Protein AF-A0A955Y4S4-F1 (afdb_monomer_lite)

Sequence (153 aa):
VAEASTMVPDRPVADQGFRAARWCWVRGLVRHAAGEPGSVALLQRAVALSEVLGNADPGILAVLARLHLDQGDPEAAEAAIARAVDVQDRVGNGFALVELHALAARAAHASGQAAQPHLARARHAAARAALPERSRAMLALDTALTACRAVGV

pLDDT: mean 82.39, std 14.25, range [35.38, 95.19]

Secondary structure (DSSP, 8-state):
------------HHHHHHHHHHHHHHHHHHHHHTT-TTHHHHHHHHHHHHHHTT---HHHHHHHHHHHHHTT-HHHHHHHHHHHHHHHHHHT-HHHHHHHHHHHHHHHHHTTS--HHHHHHHHHHHHHS-TTTHHHHHHHHHHHHHHHHTT--

Structure (mmCIF, N/CA/C/O backbone):
data_AF-A0A955Y4S4-F1
#
_entry.id   AF-A0A955Y4S4-F1
#
loop_
_atom_site.group_PDB
_atom_site.id
_atom_site.type_symbol
_atom_site.label_atom_id
_atom_site.label_alt_id
_atom_site.label_comp_id
_atom_site.label_asym_id
_atom_site.label_entity_id
_atom_site.label_seq_id
_atom_site.pdbx_PDB_ins_code
_atom_site.Cartn_x
_atom_site.Cartn_y
_atom_site.Cartn_z
_atom_site.occupancy
_atom_site.B_iso_or_equiv
_atom_site.auth_seq_id
_atom_site.auth_comp_id
_atom_site.auth_asym_id
_atom_site.auth_atom_id
_atom_site.pdbx_PDB_model_num
ATOM 1 N N . VAL A 1 1 ? 31.957 23.088 -42.989 1.00 38.78 1 VAL A N 1
ATOM 2 C CA . VAL A 1 1 ? 32.258 22.257 -41.802 1.00 38.78 1 VAL A CA 1
ATOM 3 C C . VAL A 1 1 ? 30.926 21.746 -41.298 1.00 38.78 1 VAL A C 1
ATOM 5 O O . VAL A 1 1 ? 30.136 22.537 -40.807 1.00 38.78 1 VAL A O 1
ATOM 8 N N . ALA A 1 2 ? 30.606 20.494 -41.620 1.00 35.56 2 ALA A N 1
ATOM 9 C CA . ALA A 1 2 ? 29.329 19.876 -41.291 1.00 35.56 2 ALA A CA 1
ATOM 10 C C . ALA A 1 2 ? 29.395 19.361 -39.850 1.00 35.56 2 ALA A C 1
ATOM 12 O O . ALA A 1 2 ? 30.174 18.455 -39.557 1.00 35.56 2 ALA A O 1
ATOM 13 N N . GLU A 1 3 ? 28.608 19.956 -38.958 1.00 35.38 3 GLU A N 1
ATOM 14 C CA . GLU A 1 3 ? 28.366 19.418 -37.623 1.00 35.38 3 GLU A CA 1
ATOM 15 C C . GLU A 1 3 ? 27.472 18.189 -37.770 1.00 35.38 3 GLU A C 1
ATOM 17 O O . GLU A 1 3 ? 26.246 18.266 -37.865 1.00 35.38 3 GLU A O 1
ATOM 22 N N . ALA A 1 4 ? 28.122 17.030 -37.862 1.00 39.34 4 ALA A N 1
ATOM 23 C CA . ALA A 1 4 ? 27.468 15.751 -37.704 1.00 39.34 4 ALA A CA 1
ATOM 24 C C . ALA A 1 4 ? 26.853 15.715 -36.300 1.00 39.34 4 ALA A C 1
ATOM 26 O O . ALA A 1 4 ? 27.551 15.530 -35.303 1.00 39.34 4 ALA A O 1
ATOM 27 N N . SER A 1 5 ? 25.534 15.917 -36.255 1.00 45.47 5 SER A N 1
ATOM 28 C CA . SER A 1 5 ? 24.676 15.517 -35.148 1.00 45.47 5 SER A CA 1
ATOM 29 C C . SER A 1 5 ? 25.096 14.124 -34.700 1.00 45.47 5 SER A C 1
ATOM 31 O O . SER A 1 5 ? 24.903 13.142 -35.420 1.00 45.47 5 SER A O 1
ATOM 33 N N . THR A 1 6 ? 25.684 14.036 -33.513 1.00 41.03 6 THR A N 1
ATOM 34 C CA . THR A 1 6 ? 25.900 12.776 -32.813 1.00 41.03 6 THR A CA 1
ATOM 35 C C . THR A 1 6 ? 24.540 12.277 -32.346 1.00 41.03 6 THR A C 1
ATOM 37 O O . THR A 1 6 ? 24.119 12.452 -31.205 1.00 41.03 6 THR A O 1
ATOM 40 N N . MET A 1 7 ? 23.822 11.675 -33.293 1.00 37.06 7 MET A N 1
ATOM 41 C CA . MET A 1 7 ? 22.681 10.811 -33.057 1.00 37.06 7 MET A CA 1
ATOM 42 C C . MET A 1 7 ? 23.147 9.736 -32.076 1.00 37.06 7 MET A C 1
ATOM 44 O O . MET A 1 7 ? 23.918 8.845 -32.433 1.00 37.06 7 MET A O 1
ATOM 48 N N . VAL A 1 8 ? 22.764 9.884 -30.806 1.00 48.78 8 VAL A N 1
ATOM 49 C CA . VAL A 1 8 ? 23.032 8.876 -29.780 1.00 48.78 8 VAL A CA 1
ATOM 50 C C . VAL A 1 8 ? 22.355 7.595 -30.267 1.00 48.78 8 VAL A C 1
ATOM 52 O O . VAL A 1 8 ? 21.140 7.616 -30.472 1.00 48.78 8 VAL A O 1
ATOM 55 N N . PRO A 1 9 ? 23.114 6.517 -30.523 1.00 47.28 9 PRO A N 1
ATOM 56 C CA . PRO A 1 9 ? 22.576 5.337 -31.169 1.00 47.28 9 PRO A CA 1
ATOM 57 C C . PRO A 1 9 ? 21.527 4.689 -30.271 1.00 47.28 9 PRO A C 1
ATOM 59 O O . PRO A 1 9 ? 21.610 4.744 -29.041 1.00 47.28 9 PRO A O 1
ATOM 62 N N . ASP A 1 10 ? 20.546 4.106 -30.947 1.00 51.12 10 ASP A N 1
ATOM 63 C CA . ASP A 1 10 ? 19.403 3.346 -30.461 1.00 51.12 10 ASP A CA 1
ATOM 64 C C . ASP A 1 10 ? 19.706 2.599 -29.146 1.00 51.12 10 ASP A C 1
ATOM 66 O O . ASP A 1 10 ? 20.289 1.513 -29.124 1.00 51.12 10 ASP A O 1
ATOM 70 N N . ARG A 1 11 ? 19.360 3.212 -28.004 1.00 54.59 11 ARG A N 1
ATOM 71 C CA . ARG A 1 11 ? 19.384 2.497 -26.722 1.00 54.59 11 ARG A CA 1
ATOM 72 C C . ARG A 1 11 ? 18.248 1.486 -26.756 1.00 54.59 11 ARG A C 1
ATOM 74 O O . ARG A 1 11 ? 17.145 1.891 -27.133 1.00 54.59 11 ARG A O 1
ATOM 81 N N . PRO A 1 12 ? 18.462 0.229 -26.322 1.00 60.78 12 PRO A N 1
ATOM 82 C CA . PRO A 1 12 ? 17.423 -0.790 -26.381 1.00 60.78 12 PRO A CA 1
ATOM 83 C C . PRO A 1 12 ? 16.147 -0.246 -25.737 1.00 60.78 12 PRO A C 1
ATOM 85 O O . PRO A 1 12 ? 16.202 0.322 -24.646 1.00 60.78 12 PRO A O 1
ATOM 88 N N . VAL A 1 13 ? 15.009 -0.392 -26.422 1.00 63.00 13 VAL A N 1
ATOM 89 C CA . VAL A 1 13 ? 13.694 0.154 -26.026 1.00 63.00 13 VAL A CA 1
ATOM 90 C C . VAL A 1 13 ? 13.368 -0.131 -24.550 1.00 63.00 13 VAL A C 1
ATOM 92 O O . VAL A 1 13 ? 12.785 0.708 -23.866 1.00 63.00 13 VAL A O 1
ATOM 95 N N . ALA A 1 14 ? 13.836 -1.267 -24.025 1.00 65.44 14 ALA A N 1
ATOM 96 C CA . ALA A 1 14 ? 13.743 -1.619 -22.612 1.00 65.44 14 ALA A CA 1
ATOM 97 C C . ALA A 1 14 ? 14.469 -0.631 -21.669 1.00 65.44 14 ALA A C 1
ATOM 99 O O . ALA A 1 14 ? 13.873 -0.207 -20.683 1.00 65.44 14 ALA A O 1
ATOM 100 N N . ASP A 1 15 ? 15.703 -0.193 -21.966 1.00 77.06 1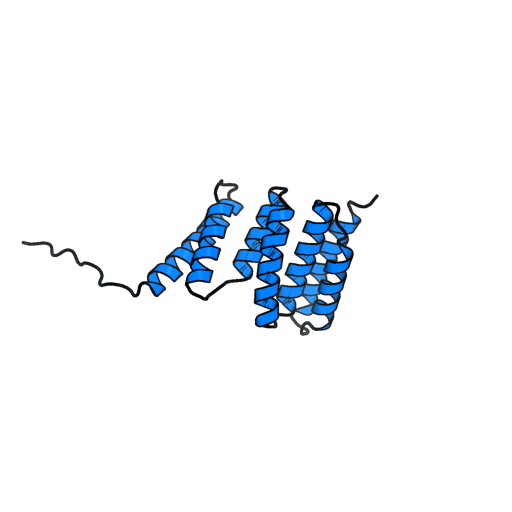5 ASP A N 1
ATOM 101 C CA . ASP A 1 15 ? 16.442 0.790 -21.140 1.00 77.06 15 ASP A CA 1
ATOM 102 C C . ASP A 1 15 ? 15.722 2.147 -21.108 1.00 77.06 15 ASP A C 1
ATOM 104 O O . ASP A 1 15 ? 15.640 2.804 -20.068 1.00 77.06 15 ASP A O 1
ATOM 108 N N . GLN A 1 16 ? 15.131 2.554 -22.235 1.00 78.38 16 GLN A N 1
ATOM 109 C CA . GLN A 1 16 ? 14.321 3.772 -22.307 1.00 78.38 16 GLN A CA 1
ATOM 110 C C . GLN A 1 16 ? 13.032 3.632 -21.483 1.00 78.38 16 GLN A C 1
ATOM 112 O O . GLN A 1 16 ? 12.681 4.543 -20.729 1.00 78.38 16 GLN A O 1
ATOM 117 N N . GLY A 1 17 ? 12.375 2.471 -21.562 1.00 84.38 17 GLY A N 1
ATOM 118 C CA . GLY A 1 17 ? 11.197 2.137 -20.764 1.00 84.38 17 GLY A CA 1
ATOM 119 C C . GLY A 1 17 ? 11.473 2.182 -19.260 1.00 84.38 17 GLY A C 1
ATOM 120 O O . GLY A 1 17 ? 10.745 2.853 -18.526 1.00 84.38 17 GLY A O 1
ATOM 121 N N . PHE A 1 18 ? 12.554 1.547 -18.793 1.00 85.69 18 PHE A N 1
ATOM 122 C CA . PHE A 1 18 ? 12.928 1.553 -17.374 1.00 85.69 18 PHE A CA 1
ATOM 123 C C . PHE A 1 18 ? 13.232 2.964 -16.864 1.00 85.69 18 PHE A C 1
ATOM 125 O O . PHE A 1 18 ? 12.799 3.345 -15.772 1.00 85.69 18 PHE A O 1
ATOM 132 N N . ARG A 1 19 ? 13.928 3.783 -17.663 1.00 87.75 19 ARG A N 1
ATOM 133 C CA . ARG A 1 19 ? 14.177 5.194 -17.326 1.00 87.75 19 ARG A CA 1
ATOM 134 C C . ARG A 1 19 ? 12.883 5.996 -17.250 1.00 87.75 19 ARG A C 1
ATOM 136 O O . ARG A 1 19 ? 12.727 6.780 -16.316 1.00 87.75 19 ARG A O 1
ATOM 143 N N . ALA A 1 20 ? 11.962 5.792 -18.189 1.00 89.81 20 ALA A N 1
ATOM 144 C CA . ALA A 1 20 ? 10.669 6.467 -18.191 1.00 89.81 20 ALA A CA 1
ATOM 145 C C . ALA A 1 20 ? 9.820 6.073 -16.971 1.00 89.81 20 ALA A C 1
ATOM 147 O O . ALA A 1 20 ? 9.271 6.956 -16.308 1.00 89.81 20 ALA A O 1
ATOM 148 N N . ALA A 1 21 ? 9.766 4.781 -16.630 1.00 90.44 21 ALA A N 1
ATOM 149 C CA . ALA A 1 21 ? 9.063 4.282 -15.448 1.00 90.44 21 ALA A CA 1
ATOM 150 C C . ALA A 1 21 ? 9.630 4.907 -14.166 1.00 90.44 21 ALA A C 1
ATOM 152 O O . ALA A 1 21 ? 8.894 5.492 -13.369 1.00 90.44 21 ALA A O 1
ATOM 153 N N . ARG A 1 22 ? 10.960 4.879 -14.018 1.00 90.94 22 ARG A N 1
ATOM 154 C CA . ARG A 1 22 ? 11.656 5.468 -12.869 1.00 90.94 22 ARG A CA 1
ATOM 155 C C . ARG A 1 22 ? 11.461 6.979 -12.780 1.00 90.94 22 ARG A C 1
ATOM 157 O O . ARG A 1 22 ? 11.254 7.500 -11.687 1.00 90.94 22 ARG A O 1
ATOM 164 N N . TRP A 1 23 ? 11.514 7.688 -13.907 1.00 93.62 23 TRP A N 1
ATOM 165 C CA . TRP A 1 23 ? 11.261 9.127 -13.940 1.00 93.62 23 TRP A CA 1
ATOM 166 C C . TRP A 1 23 ? 9.836 9.446 -13.482 1.00 93.62 23 TRP A C 1
ATOM 168 O O . TRP A 1 23 ? 9.658 10.313 -12.627 1.00 93.62 23 TRP A O 1
ATOM 178 N N . CYS A 1 24 ? 8.839 8.713 -13.990 1.00 93.81 24 CYS A N 1
ATOM 179 C CA . CYS A 1 24 ? 7.442 8.885 -13.593 1.00 93.81 24 CYS A CA 1
ATOM 180 C C . CYS A 1 24 ? 7.266 8.641 -12.088 1.00 93.81 24 CYS A C 1
ATOM 182 O O . CYS A 1 24 ? 6.624 9.442 -11.411 1.00 93.81 24 CYS A O 1
ATOM 184 N N . TRP A 1 25 ? 7.899 7.596 -11.550 1.00 92.88 25 TRP A N 1
ATOM 185 C CA . TRP A 1 25 ? 7.847 7.283 -10.123 1.00 92.88 25 TRP A CA 1
ATOM 186 C C . TRP A 1 25 ? 8.433 8.405 -9.261 1.00 92.88 25 TRP A C 1
ATOM 188 O O . TRP A 1 25 ? 7.737 8.965 -8.413 1.00 92.88 25 TRP A O 1
ATOM 198 N N . VAL A 1 26 ? 9.689 8.787 -9.515 1.00 93.00 26 VAL A N 1
ATOM 199 C CA . VAL A 1 26 ? 10.383 9.820 -8.730 1.00 93.00 26 VAL A CA 1
ATOM 200 C C . VAL A 1 26 ? 9.668 11.162 -8.846 1.00 93.00 26 VAL A C 1
ATOM 202 O O . VAL A 1 26 ? 9.458 11.839 -7.840 1.00 93.00 26 VAL A O 1
ATOM 205 N N . ARG A 1 27 ? 9.246 11.553 -10.054 1.00 95.19 27 ARG A N 1
ATOM 206 C CA . ARG A 1 27 ? 8.532 12.819 -10.244 1.00 95.19 27 ARG A CA 1
ATOM 207 C C . ARG A 1 27 ? 7.171 12.801 -9.550 1.00 95.19 27 ARG A C 1
ATOM 209 O O . ARG A 1 27 ? 6.799 13.815 -8.968 1.00 95.19 27 ARG A O 1
ATOM 216 N N . GLY A 1 28 ? 6.466 11.671 -9.569 1.00 92.81 28 GLY A N 1
ATOM 217 C CA . GLY A 1 28 ? 5.212 11.485 -8.839 1.00 92.81 28 GLY A CA 1
ATOM 218 C C . GLY A 1 28 ? 5.378 11.679 -7.330 1.00 92.81 28 GLY A C 1
ATOM 219 O O . GLY A 1 28 ? 4.606 12.428 -6.733 1.00 92.81 28 GLY A O 1
ATOM 220 N N . LEU A 1 29 ? 6.428 11.094 -6.739 1.00 91.06 29 LEU A N 1
ATOM 221 C CA . LEU A 1 29 ? 6.770 11.272 -5.320 1.00 91.06 29 LEU A CA 1
ATOM 222 C C . LEU A 1 29 ? 7.086 12.729 -4.971 1.00 91.06 29 LEU A C 1
ATOM 224 O O . LEU A 1 29 ? 6.540 13.262 -4.008 1.00 91.06 29 LEU A O 1
ATOM 228 N N . VAL A 1 30 ? 7.942 13.381 -5.765 1.00 93.06 30 VAL A N 1
ATOM 229 C CA . VAL A 1 30 ? 8.323 14.786 -5.546 1.00 93.06 30 VAL A CA 1
ATOM 230 C C . VAL A 1 30 ? 7.099 15.693 -5.614 1.00 93.06 30 VAL A C 1
ATOM 232 O O . VAL A 1 30 ? 6.923 16.547 -4.751 1.00 93.06 30 VAL A O 1
ATOM 235 N N . ARG A 1 31 ? 6.221 15.479 -6.602 1.00 91.44 31 ARG A N 1
ATOM 236 C CA . ARG A 1 31 ? 4.977 16.243 -6.718 1.00 91.44 31 ARG A CA 1
ATOM 237 C C . ARG A 1 31 ? 4.064 16.044 -5.523 1.00 91.44 31 ARG A C 1
ATOM 239 O O . ARG A 1 31 ? 3.554 17.021 -4.996 1.00 91.44 31 ARG A O 1
ATOM 246 N N . HIS A 1 32 ? 3.892 14.804 -5.077 1.00 86.31 32 HIS A N 1
ATOM 247 C CA . HIS A 1 32 ? 3.078 14.524 -3.901 1.00 86.31 32 HIS A CA 1
ATOM 248 C C . HIS A 1 32 ? 3.621 15.226 -2.650 1.00 86.31 32 HIS A C 1
ATOM 250 O O . HIS A 1 32 ? 2.860 15.908 -1.971 1.00 86.31 32 HIS A O 1
ATOM 256 N N . ALA A 1 33 ? 4.930 15.138 -2.393 1.00 88.12 33 ALA A N 1
ATOM 257 C CA . ALA A 1 33 ? 5.559 15.813 -1.258 1.00 88.12 33 ALA A CA 1
ATOM 258 C C . ALA A 1 33 ? 5.421 17.347 -1.321 1.00 88.12 33 ALA A C 1
ATOM 260 O O . ALA A 1 33 ? 5.325 18.000 -0.287 1.00 88.12 33 ALA A O 1
ATOM 261 N N . ALA A 1 34 ? 5.385 17.915 -2.529 1.00 89.62 34 ALA A N 1
ATOM 262 C CA . ALA A 1 34 ? 5.162 19.340 -2.763 1.00 89.62 34 ALA A CA 1
ATOM 263 C C . ALA A 1 34 ? 3.673 19.748 -2.780 1.00 89.62 34 ALA A C 1
ATOM 265 O O . ALA A 1 34 ? 3.374 20.927 -2.953 1.00 89.62 34 ALA A O 1
ATOM 266 N N . GLY A 1 35 ? 2.734 18.801 -2.650 1.00 86.06 35 GLY A N 1
ATOM 267 C CA . GLY A 1 35 ? 1.300 19.061 -2.814 1.00 86.06 35 GLY A CA 1
ATOM 268 C C . GLY A 1 35 ? 0.896 19.437 -4.248 1.00 86.06 35 GLY A C 1
ATOM 269 O O . GLY A 1 35 ? -0.174 20.001 -4.462 1.00 86.06 35 GLY A O 1
ATOM 270 N N . GLU A 1 36 ? 1.739 19.147 -5.243 1.00 86.25 36 GLU A N 1
ATOM 271 C CA . GLU A 1 36 ? 1.454 19.420 -6.650 1.00 86.25 36 GLU A CA 1
ATOM 272 C C . GLU A 1 36 ? 0.458 18.399 -7.235 1.00 86.25 36 GLU A C 1
ATOM 274 O O . GLU A 1 36 ? 0.566 17.189 -6.988 1.00 86.25 36 GLU A O 1
ATOM 279 N N . PRO A 1 37 ? -0.466 18.845 -8.106 1.00 86.56 37 PRO A N 1
ATOM 280 C CA . PRO A 1 37 ? -1.382 17.950 -8.798 1.00 86.56 37 PRO A CA 1
ATOM 281 C C . PRO A 1 37 ? -0.655 17.018 -9.784 1.00 86.56 37 PRO A C 1
ATOM 283 O O . PRO A 1 37 ? 0.450 17.275 -10.274 1.00 86.56 37 PRO A O 1
ATOM 286 N N . GLY A 1 38 ? -1.311 15.909 -10.125 1.00 88.56 38 GLY A N 1
ATOM 287 C CA . GLY A 1 38 ? -0.809 14.943 -11.109 1.00 88.56 38 GLY A CA 1
ATOM 288 C C . GLY A 1 38 ? 0.227 13.948 -10.576 1.00 88.56 38 GLY A C 1
ATOM 289 O O . GLY A 1 38 ? 0.797 13.199 -11.368 1.00 88.56 38 GLY A O 1
ATOM 290 N N . SER A 1 39 ? 0.464 13.901 -9.261 1.00 91.44 39 SER A N 1
ATOM 291 C CA . SER A 1 39 ? 1.278 12.862 -8.613 1.00 91.44 39 SER A CA 1
ATOM 292 C C . SER A 1 39 ? 0.730 11.453 -8.871 1.00 91.44 39 SER A C 1
ATOM 294 O O . SER A 1 39 ? 1.468 10.583 -9.329 1.00 91.44 39 SER A O 1
ATOM 296 N N . VAL A 1 40 ? -0.579 11.256 -8.680 1.00 91.00 40 VAL A N 1
ATOM 297 C CA . VAL A 1 40 ? -1.290 9.993 -8.948 1.00 91.00 40 VAL A CA 1
ATOM 298 C C . VAL A 1 40 ? -1.140 9.566 -10.407 1.00 91.00 40 VAL A C 1
ATOM 300 O O . VAL A 1 40 ? -0.744 8.437 -10.671 1.00 91.00 40 VAL A O 1
ATOM 303 N N . ALA A 1 41 ? -1.360 10.478 -11.359 1.00 93.19 41 ALA A N 1
ATOM 304 C CA . ALA A 1 41 ? -1.233 10.177 -12.786 1.00 93.19 41 ALA A CA 1
ATOM 305 C C . ALA A 1 41 ? 0.196 9.741 -13.168 1.00 93.19 41 ALA A C 1
ATOM 307 O O . ALA A 1 41 ? 0.384 8.812 -13.955 1.00 93.19 41 ALA A O 1
ATOM 308 N N . LEU A 1 42 ? 1.218 10.379 -12.586 1.00 93.88 42 LEU A N 1
ATOM 309 C CA . LEU A 1 42 ? 2.613 9.980 -12.780 1.00 93.88 42 LEU A CA 1
ATOM 310 C C . LEU A 1 42 ? 2.901 8.600 -12.178 1.00 93.88 42 LEU A C 1
ATOM 312 O O . LEU A 1 42 ? 3.550 7.780 -12.824 1.00 93.88 42 LEU A O 1
ATOM 316 N N . LEU A 1 43 ? 2.391 8.308 -10.982 1.00 93.06 43 LEU A N 1
ATOM 317 C CA . LEU A 1 43 ? 2.568 7.002 -10.344 1.00 93.06 43 LEU A CA 1
ATOM 318 C C . LEU A 1 43 ? 1.833 5.886 -11.097 1.00 93.06 43 LEU A C 1
ATOM 320 O O . LEU A 1 43 ? 2.417 4.833 -11.328 1.00 93.06 43 LEU A O 1
ATOM 324 N N . GLN A 1 44 ? 0.613 6.130 -11.579 1.00 92.31 44 GLN A N 1
ATOM 325 C CA . GLN A 1 44 ? -0.118 5.202 -12.451 1.00 92.31 44 GLN A CA 1
ATOM 326 C C . GLN A 1 44 ? 0.653 4.921 -13.743 1.00 92.31 44 GLN A C 1
ATOM 328 O O . GLN A 1 44 ? 0.765 3.769 -14.163 1.00 92.31 44 GLN A O 1
ATOM 333 N N . ARG A 1 45 ? 1.256 5.954 -14.347 1.00 92.75 45 ARG A N 1
ATOM 334 C CA . ARG A 1 45 ? 2.119 5.786 -15.522 1.00 92.75 45 ARG A CA 1
ATOM 335 C C . ARG A 1 45 ? 3.372 4.974 -15.199 1.00 92.75 45 ARG A C 1
ATOM 337 O O . ARG A 1 45 ? 3.781 4.153 -16.015 1.00 92.75 45 ARG A O 1
ATOM 344 N N . ALA A 1 46 ? 3.964 5.169 -14.021 1.00 92.50 46 ALA A N 1
ATOM 345 C CA . ALA A 1 46 ? 5.099 4.372 -13.567 1.00 92.50 46 ALA A CA 1
ATOM 346 C C . ALA A 1 46 ? 4.727 2.891 -13.400 1.00 92.50 46 ALA A C 1
ATOM 348 O O . ALA A 1 46 ? 5.476 2.032 -13.864 1.00 92.50 46 ALA A O 1
ATOM 349 N N . VAL A 1 47 ? 3.563 2.597 -12.809 1.00 91.00 47 VAL A N 1
ATOM 350 C CA . VAL A 1 47 ? 3.031 1.230 -12.683 1.00 91.00 47 VAL A CA 1
ATOM 351 C C . VAL A 1 47 ? 2.820 0.608 -14.062 1.00 91.00 47 VAL A C 1
ATOM 353 O O . VAL A 1 47 ? 3.398 -0.437 -14.339 1.00 91.00 47 VAL A O 1
ATOM 356 N N . ALA A 1 48 ? 2.079 1.276 -14.950 1.00 90.56 48 ALA A N 1
ATOM 357 C CA . ALA A 1 48 ? 1.771 0.752 -16.281 1.00 90.56 48 ALA A CA 1
ATOM 358 C C . ALA A 1 48 ? 3.038 0.445 -17.098 1.00 90.56 48 ALA A C 1
ATOM 360 O O . ALA A 1 48 ? 3.146 -0.611 -17.718 1.00 90.56 48 ALA A O 1
ATOM 361 N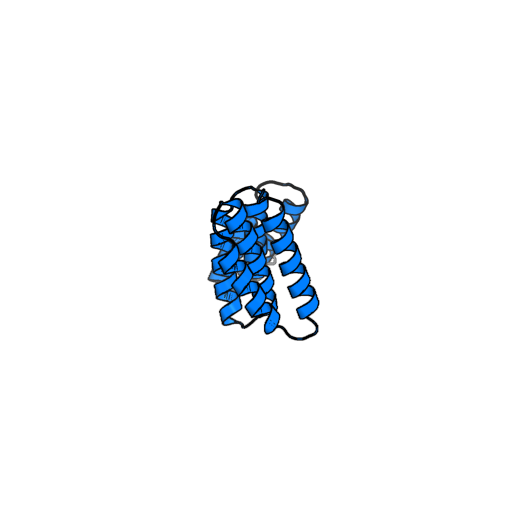 N . LEU A 1 49 ? 4.031 1.342 -17.064 1.00 90.06 49 LEU A N 1
ATOM 362 C CA . LEU A 1 49 ? 5.317 1.109 -17.724 1.00 90.06 49 LEU A CA 1
ATOM 363 C C . LEU A 1 49 ? 6.063 -0.078 -17.107 1.00 90.06 49 LEU A C 1
ATOM 365 O O . LEU A 1 49 ? 6.615 -0.899 -17.832 1.00 90.06 49 LEU A O 1
ATOM 369 N N . SER A 1 50 ? 6.064 -0.184 -15.780 1.00 86.69 50 SER A N 1
ATOM 370 C CA . SER A 1 50 ? 6.743 -1.268 -15.067 1.00 86.69 50 SER A CA 1
ATOM 371 C C . SER A 1 50 ? 6.116 -2.634 -15.362 1.00 86.69 50 SER A C 1
ATOM 373 O O . SER A 1 50 ? 6.840 -3.613 -15.512 1.00 86.69 50 SER A O 1
ATOM 375 N N . GLU A 1 51 ? 4.793 -2.708 -15.518 1.00 85.56 51 GLU A N 1
ATOM 376 C CA . GLU A 1 51 ? 4.087 -3.942 -15.885 1.00 85.56 51 GLU A CA 1
ATOM 377 C C . GLU A 1 51 ? 4.385 -4.396 -17.311 1.00 85.56 51 GLU A C 1
ATOM 379 O O . GLU A 1 51 ? 4.681 -5.570 -17.526 1.00 85.56 51 GLU A O 1
ATOM 384 N N . VAL A 1 52 ? 4.383 -3.469 -18.275 1.00 87.88 52 VAL A N 1
ATOM 385 C CA . VAL A 1 52 ? 4.757 -3.767 -19.670 1.00 87.88 52 VAL A CA 1
ATOM 386 C C . VAL A 1 52 ? 6.197 -4.281 -19.761 1.00 87.88 52 VAL A C 1
ATOM 388 O O . VAL A 1 52 ? 6.507 -5.119 -20.604 1.00 87.88 52 VAL A O 1
ATOM 391 N N . LEU A 1 53 ? 7.075 -3.811 -18.873 1.00 85.88 53 LEU A N 1
ATOM 392 C CA . LEU A 1 53 ? 8.472 -4.241 -18.788 1.00 85.88 53 LEU A CA 1
ATOM 393 C C . LEU A 1 53 ? 8.671 -5.512 -17.943 1.00 85.88 53 LEU A C 1
ATOM 395 O O . LEU A 1 53 ? 9.810 -5.940 -17.763 1.00 85.88 53 LEU A O 1
ATOM 399 N N . GLY A 1 54 ? 7.597 -6.105 -17.406 1.00 82.81 54 GLY A N 1
ATOM 400 C CA . GLY A 1 54 ? 7.664 -7.302 -16.561 1.00 82.81 54 GLY A CA 1
ATOM 401 C C . GLY A 1 54 ? 8.315 -7.074 -15.192 1.00 82.81 54 GLY A C 1
ATOM 402 O O . GLY A 1 54 ? 8.738 -8.030 -14.550 1.00 82.81 54 GLY A O 1
ATOM 403 N N . ASN A 1 55 ? 8.403 -5.823 -14.737 1.00 81.38 55 ASN A N 1
ATOM 404 C CA . ASN A 1 55 ? 9.060 -5.409 -13.497 1.00 81.38 55 ASN A CA 1
ATOM 405 C C . ASN A 1 55 ? 8.079 -4.680 -12.570 1.00 81.38 55 ASN A C 1
ATOM 407 O O . ASN A 1 55 ? 8.353 -3.572 -12.111 1.00 81.38 55 ASN A O 1
ATOM 411 N N . ALA A 1 56 ? 6.901 -5.265 -12.349 1.00 78.75 56 ALA A N 1
ATOM 412 C CA . ALA A 1 56 ? 5.899 -4.695 -11.457 1.00 78.75 56 ALA A CA 1
ATOM 413 C C . ALA A 1 56 ? 6.497 -4.478 -10.055 1.00 78.75 56 ALA A C 1
ATOM 415 O O . ALA A 1 56 ? 6.867 -5.436 -9.378 1.00 78.75 56 ALA A O 1
ATOM 416 N N . ASP A 1 57 ? 6.592 -3.216 -9.632 1.00 80.75 57 ASP A N 1
ATOM 417 C CA . ASP A 1 57 ? 7.159 -2.842 -8.340 1.00 80.75 57 ASP A CA 1
ATOM 418 C C . ASP A 1 57 ? 6.031 -2.640 -7.307 1.00 80.75 57 ASP A C 1
ATOM 420 O O . ASP A 1 57 ? 5.266 -1.667 -7.398 1.00 80.75 57 ASP A O 1
ATOM 424 N N . PRO A 1 58 ? 5.909 -3.530 -6.306 1.00 84.00 58 PRO A N 1
ATOM 425 C CA . PRO A 1 58 ? 4.892 -3.418 -5.264 1.00 84.00 58 PRO A CA 1
ATOM 426 C C . PRO A 1 58 ? 5.062 -2.163 -4.391 1.00 84.00 58 PRO A C 1
ATOM 428 O O . PRO A 1 58 ? 4.087 -1.707 -3.792 1.00 84.00 58 PRO A O 1
ATOM 431 N N . GLY A 1 59 ? 6.256 -1.563 -4.342 1.00 85.94 59 GLY A N 1
ATOM 432 C CA . GLY A 1 59 ? 6.504 -0.303 -3.643 1.00 85.94 59 GLY A CA 1
ATOM 433 C C . GLY A 1 59 ? 5.784 0.881 -4.290 1.00 85.94 59 GLY A C 1
ATOM 434 O O . GLY A 1 59 ? 5.209 1.712 -3.585 1.00 85.94 59 GLY A O 1
ATOM 435 N N . ILE A 1 60 ? 5.729 0.934 -5.627 1.00 88.25 60 ILE A N 1
ATOM 436 C CA . ILE A 1 60 ? 4.992 1.986 -6.349 1.00 88.25 60 ILE A CA 1
ATOM 437 C C . ILE A 1 60 ? 3.485 1.850 -6.087 1.00 88.25 60 ILE A C 1
ATOM 439 O O . ILE A 1 60 ? 2.807 2.852 -5.852 1.00 88.25 60 ILE A O 1
ATOM 443 N N . LEU A 1 61 ? 2.967 0.618 -6.066 1.00 92.06 61 LEU A N 1
ATOM 444 C CA . LEU A 1 61 ? 1.560 0.334 -5.765 1.00 92.06 61 LEU A CA 1
ATOM 445 C C . LEU A 1 61 ? 1.185 0.706 -4.320 1.00 92.06 61 LEU A C 1
ATOM 447 O O . LEU A 1 61 ? 0.134 1.308 -4.099 1.00 92.06 61 LEU A O 1
ATOM 451 N N . ALA A 1 62 ? 2.053 0.422 -3.344 1.00 90.00 62 ALA A N 1
ATOM 452 C CA . ALA A 1 62 ? 1.836 0.805 -1.947 1.00 90.00 62 ALA A CA 1
ATOM 453 C C . ALA A 1 62 ? 1.783 2.333 -1.759 1.00 90.00 62 ALA A C 1
ATOM 455 O O . ALA A 1 62 ? 0.945 2.847 -1.014 1.00 90.00 62 ALA A O 1
ATOM 456 N N . VAL A 1 63 ? 2.650 3.069 -2.464 1.00 90.56 63 VAL A N 1
ATOM 457 C CA . VAL A 1 63 ? 2.616 4.538 -2.485 1.00 90.56 63 VAL A CA 1
ATOM 458 C C . VAL A 1 63 ? 1.323 5.034 -3.124 1.00 90.56 63 VAL A C 1
ATOM 460 O O . VAL A 1 63 ? 0.651 5.882 -2.544 1.00 90.56 63 VAL A O 1
ATOM 463 N N . LEU A 1 64 ? 0.940 4.492 -4.282 1.00 93.44 64 LEU A N 1
ATOM 464 C CA . LEU A 1 64 ? -0.297 4.874 -4.964 1.00 93.44 64 LEU A CA 1
ATOM 465 C C . LEU A 1 64 ? -1.521 4.698 -4.048 1.00 93.44 64 LEU A C 1
ATOM 467 O O . LEU A 1 64 ? -2.352 5.596 -3.952 1.00 93.44 64 LEU A O 1
ATOM 471 N N . ALA A 1 65 ? -1.582 3.590 -3.307 1.00 92.88 65 ALA A N 1
ATOM 472 C CA . ALA A 1 65 ? -2.635 3.344 -2.329 1.00 92.88 65 ALA A CA 1
ATOM 473 C C . ALA A 1 65 ? -2.660 4.364 -1.180 1.00 92.88 65 ALA A C 1
ATOM 475 O O . ALA A 1 65 ? -3.732 4.818 -0.783 1.00 92.88 65 ALA A O 1
ATOM 476 N N . ARG A 1 66 ? -1.491 4.756 -0.651 1.00 90.25 66 ARG A N 1
ATOM 477 C CA . ARG A 1 66 ? -1.398 5.817 0.366 1.00 90.25 66 ARG A CA 1
ATOM 478 C C . ARG A 1 66 ? -1.981 7.126 -0.159 1.00 90.25 66 ARG A C 1
ATOM 480 O O . ARG A 1 66 ? -2.786 7.737 0.530 1.00 90.25 66 ARG A O 1
ATOM 487 N N . LEU A 1 67 ? -1.608 7.507 -1.380 1.00 90.44 67 LEU A N 1
ATOM 488 C CA . LEU A 1 67 ? -2.081 8.741 -2.001 1.00 90.44 67 LEU A CA 1
ATOM 489 C C . LEU A 1 67 ? -3.595 8.741 -2.203 1.00 90.44 67 LEU A C 1
ATOM 491 O O . LEU A 1 67 ? -4.231 9.755 -1.943 1.00 90.44 67 LEU A O 1
ATOM 495 N N . HIS A 1 68 ? -4.167 7.621 -2.646 1.00 91.62 68 HIS A N 1
ATOM 496 C CA . HIS A 1 68 ? -5.615 7.497 -2.782 1.00 91.62 68 HIS A CA 1
ATOM 497 C C . HIS A 1 68 ? -6.325 7.665 -1.431 1.00 91.62 68 HIS A C 1
ATOM 499 O O . HIS A 1 68 ? -7.294 8.413 -1.349 1.00 91.62 68 HIS A O 1
ATOM 505 N N . LEU A 1 69 ? -5.790 7.098 -0.342 1.00 89.25 69 LEU A N 1
ATOM 506 C CA . LEU A 1 69 ? -6.337 7.338 1.000 1.00 89.25 69 LEU A CA 1
ATOM 507 C C . LEU A 1 69 ? -6.220 8.794 1.446 1.00 89.25 69 LEU A C 1
ATOM 509 O O . LEU A 1 69 ? -7.176 9.328 2.002 1.00 89.25 69 LEU A O 1
ATOM 513 N N . ASP A 1 70 ? -5.085 9.441 1.190 1.00 87.12 70 ASP A N 1
ATOM 514 C CA . ASP A 1 70 ? -4.889 10.854 1.529 1.00 87.12 70 ASP A CA 1
ATOM 515 C C . ASP A 1 70 ? -5.836 11.770 0.725 1.00 87.12 70 ASP A C 1
ATOM 517 O O . ASP A 1 70 ? -6.170 12.867 1.167 1.00 87.12 70 ASP A O 1
ATOM 521 N N . GLN A 1 71 ? -6.303 11.307 -0.440 1.00 87.81 71 GLN A N 1
ATOM 522 C CA . GLN A 1 71 ? -7.304 11.973 -1.280 1.00 87.81 71 GLN A CA 1
ATOM 523 C C . GLN A 1 71 ? -8.752 11.594 -0.935 1.00 87.81 71 GLN A C 1
ATOM 525 O O . GLN A 1 71 ? -9.673 12.128 -1.551 1.00 87.81 71 GLN A O 1
ATOM 530 N N . GLY A 1 72 ? -8.971 10.702 0.036 1.00 89.50 72 GLY A N 1
ATOM 531 C CA . GLY A 1 72 ? -10.309 10.240 0.410 1.00 89.50 72 GLY A CA 1
ATOM 532 C C . GLY A 1 72 ? -10.933 9.248 -0.577 1.00 89.50 72 GLY A C 1
ATOM 533 O O . GLY A 1 72 ? -12.154 9.130 -0.614 1.00 89.50 72 GLY A O 1
ATOM 534 N N . ASP A 1 73 ? -10.116 8.535 -1.354 1.00 92.25 73 ASP A N 1
ATOM 535 C CA . ASP A 1 73 ? -10.530 7.497 -2.307 1.00 92.25 73 ASP A CA 1
ATOM 536 C C . ASP A 1 73 ? -10.103 6.097 -1.808 1.00 92.25 73 ASP A C 1
ATOM 538 O O . ASP A 1 73 ? -9.081 5.545 -2.233 1.00 92.25 73 ASP A O 1
ATOM 542 N N . PRO A 1 74 ? -10.830 5.512 -0.838 1.00 90.69 74 PRO A N 1
ATOM 543 C CA . PRO A 1 74 ? -10.480 4.209 -0.284 1.00 90.69 74 PRO A CA 1
ATOM 544 C C . PRO A 1 74 ? -10.643 3.065 -1.295 1.00 90.69 74 PRO A C 1
ATOM 546 O O . PRO A 1 74 ? -9.893 2.096 -1.217 1.00 90.69 74 PRO A O 1
ATOM 549 N N . GLU A 1 75 ? -11.546 3.179 -2.273 1.00 91.19 75 GLU A N 1
ATOM 550 C CA . GLU A 1 75 ? -11.763 2.144 -3.294 1.00 91.19 75 GLU A CA 1
ATOM 551 C C . GLU A 1 75 ? -10.557 2.018 -4.233 1.00 91.19 75 GLU A C 1
ATOM 553 O O . GLU A 1 75 ? -10.039 0.916 -4.456 1.00 91.19 75 GLU A O 1
ATOM 558 N N . ALA A 1 76 ? -10.037 3.143 -4.738 1.00 91.50 76 ALA A N 1
ATOM 559 C CA . ALA A 1 76 ? -8.824 3.120 -5.552 1.00 91.50 76 ALA A CA 1
ATOM 560 C C . ALA A 1 76 ? -7.598 2.672 -4.740 1.00 91.50 76 ALA A C 1
ATOM 562 O O . ALA A 1 76 ? -6.707 1.995 -5.271 1.00 91.50 76 ALA A O 1
ATOM 563 N N . ALA A 1 77 ? -7.562 2.992 -3.441 1.00 93.25 77 ALA A N 1
ATOM 564 C CA . ALA A 1 77 ? -6.531 2.483 -2.548 1.00 93.25 77 ALA A CA 1
ATOM 565 C C . ALA A 1 77 ? -6.594 0.955 -2.417 1.00 93.25 77 ALA A C 1
ATOM 567 O O . ALA A 1 77 ? -5.567 0.294 -2.577 1.00 93.25 77 ALA A O 1
ATOM 568 N N . GLU A 1 78 ? -7.775 0.381 -2.186 1.00 91.94 78 GLU A N 1
ATOM 569 C CA . GLU A 1 78 ? -7.976 -1.070 -2.097 1.00 91.94 78 GLU A CA 1
ATOM 570 C C . GLU A 1 78 ? -7.537 -1.792 -3.375 1.00 91.94 78 GLU A C 1
ATOM 572 O O . GLU A 1 78 ? -6.803 -2.782 -3.297 1.00 91.94 78 GLU A O 1
ATOM 577 N N . ALA A 1 79 ? -7.890 -1.262 -4.549 1.00 91.94 79 ALA A N 1
ATOM 578 C CA . ALA A 1 79 ? -7.463 -1.820 -5.831 1.00 91.94 79 ALA A CA 1
ATOM 579 C C . ALA A 1 79 ? -5.930 -1.829 -5.988 1.00 91.94 79 ALA A C 1
ATOM 581 O O . ALA A 1 79 ? -5.345 -2.826 -6.430 1.00 91.94 79 ALA A O 1
ATOM 582 N N . ALA A 1 80 ? -5.255 -0.743 -5.598 1.00 93.50 80 ALA A N 1
ATOM 583 C CA . ALA A 1 80 ? -3.795 -0.669 -5.623 1.00 93.50 80 ALA A CA 1
ATOM 584 C C . ALA A 1 80 ? -3.147 -1.632 -4.608 1.00 93.50 80 ALA A C 1
ATOM 586 O O . ALA A 1 80 ? -2.156 -2.294 -4.933 1.00 93.50 80 ALA A O 1
ATOM 587 N N . ILE A 1 81 ? -3.726 -1.772 -3.410 1.00 94.12 81 ILE A N 1
ATOM 588 C CA . ILE A 1 81 ? -3.233 -2.686 -2.368 1.00 94.12 81 ILE A CA 1
ATOM 589 C C . ILE A 1 81 ? -3.385 -4.141 -2.795 1.00 94.12 81 ILE A C 1
ATOM 591 O O . ILE A 1 81 ? -2.438 -4.908 -2.639 1.00 94.12 81 ILE A O 1
ATOM 595 N N . ALA A 1 82 ? -4.533 -4.528 -3.354 1.00 92.25 82 ALA A N 1
ATOM 596 C CA . ALA A 1 82 ? -4.773 -5.894 -3.812 1.00 92.25 82 ALA A CA 1
ATOM 597 C C . ALA A 1 82 ? -3.711 -6.337 -4.833 1.00 92.25 82 ALA A C 1
ATOM 599 O O . ALA A 1 82 ? -3.154 -7.428 -4.722 1.00 92.25 82 ALA A O 1
ATOM 600 N N . ARG A 1 83 ? -3.355 -5.448 -5.769 1.00 91.19 83 ARG A N 1
ATOM 601 C CA . ARG A 1 83 ? -2.278 -5.691 -6.740 1.00 91.19 83 ARG A CA 1
ATOM 602 C C . ARG A 1 83 ? -0.908 -5.801 -6.072 1.00 91.19 83 ARG A C 1
ATOM 604 O O . ARG A 1 83 ? -0.124 -6.674 -6.429 1.00 91.19 83 ARG A O 1
ATOM 611 N N . ALA A 1 84 ? -0.613 -4.941 -5.097 1.00 91.94 84 ALA A N 1
ATOM 612 C CA . ALA A 1 84 ? 0.652 -5.000 -4.368 1.00 91.94 84 ALA A CA 1
ATOM 613 C C . ALA A 1 84 ? 0.790 -6.302 -3.563 1.00 91.94 84 ALA A C 1
ATOM 615 O O . ALA A 1 84 ? 1.870 -6.888 -3.533 1.00 91.94 84 ALA A O 1
ATOM 616 N N . VAL A 1 85 ? -0.301 -6.761 -2.938 1.00 91.88 85 VAL A N 1
ATOM 617 C CA . VAL A 1 85 ? -0.353 -8.019 -2.180 1.00 91.88 85 VAL A CA 1
ATOM 618 C C . VAL A 1 85 ? -0.094 -9.204 -3.102 1.00 91.88 85 VAL A C 1
ATOM 620 O O . VAL A 1 85 ? 0.771 -10.008 -2.785 1.00 91.88 85 VAL A O 1
ATOM 623 N N . ASP A 1 86 ? -0.748 -9.269 -4.264 1.00 89.94 86 ASP A N 1
ATOM 624 C CA . ASP A 1 86 ? 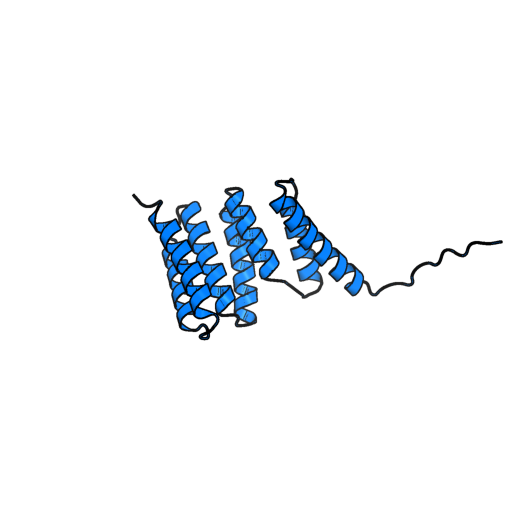-0.534 -10.349 -5.238 1.00 89.94 86 ASP A CA 1
ATOM 625 C C . ASP A 1 86 ? 0.927 -10.439 -5.717 1.00 89.94 86 ASP A C 1
ATOM 627 O O . ASP A 1 86 ? 1.485 -11.528 -5.874 1.00 89.94 86 ASP A O 1
ATOM 631 N N . VAL A 1 87 ? 1.584 -9.293 -5.916 1.00 87.00 87 VAL A N 1
ATOM 632 C CA . VAL A 1 87 ? 3.015 -9.274 -6.240 1.00 87.00 87 VAL A CA 1
ATOM 633 C C . VAL A 1 87 ? 3.837 -9.775 -5.051 1.00 87.00 87 VAL A C 1
ATOM 635 O O . VAL A 1 87 ? 4.658 -10.670 -5.232 1.00 87.00 87 VAL A O 1
ATOM 638 N N . GLN A 1 88 ? 3.611 -9.255 -3.840 1.00 87.19 88 GLN A N 1
ATOM 639 C CA . GLN A 1 88 ? 4.405 -9.614 -2.656 1.00 87.19 88 GLN A CA 1
ATOM 640 C C . GLN A 1 88 ? 4.208 -11.060 -2.187 1.00 87.19 88 GLN A C 1
ATOM 642 O O . GLN A 1 88 ? 5.170 -11.671 -1.718 1.00 87.19 88 GLN A O 1
ATOM 647 N N . ASP A 1 89 ? 3.011 -11.624 -2.357 1.00 85.31 89 ASP A N 1
ATOM 648 C CA . ASP A 1 89 ? 2.730 -13.036 -2.084 1.00 85.31 89 ASP A CA 1
ATOM 649 C C . ASP A 1 89 ? 3.558 -13.942 -3.005 1.00 85.31 89 ASP A C 1
ATOM 651 O O . ASP A 1 89 ? 4.138 -14.925 -2.540 1.00 85.31 89 ASP A O 1
ATOM 655 N N . ARG A 1 90 ? 3.705 -13.579 -4.288 1.00 85.50 90 ARG A N 1
ATOM 656 C CA . ARG A 1 90 ? 4.540 -14.331 -5.242 1.00 85.50 90 ARG A CA 1
ATOM 657 C C . ARG A 1 90 ? 6.028 -14.295 -4.899 1.00 85.50 90 ARG A C 1
ATOM 659 O O . ARG A 1 90 ? 6.713 -15.291 -5.117 1.00 85.50 90 ARG A O 1
ATOM 666 N N . VAL A 1 91 ? 6.532 -13.175 -4.373 1.00 82.75 91 VAL A N 1
ATOM 667 C CA . VAL A 1 91 ? 7.951 -13.038 -3.977 1.00 82.75 91 VAL A CA 1
ATOM 668 C C . VAL A 1 91 ? 8.226 -13.473 -2.533 1.00 82.75 91 VAL A C 1
ATOM 670 O O . VAL A 1 91 ? 9.386 -13.548 -2.132 1.00 82.75 91 VAL A O 1
ATOM 673 N N . GLY A 1 92 ? 7.189 -13.769 -1.744 1.00 80.50 92 GLY A N 1
ATOM 674 C CA . GLY A 1 92 ? 7.319 -14.242 -0.364 1.00 80.50 92 GLY A CA 1
ATOM 675 C C . GLY A 1 92 ? 7.814 -13.187 0.632 1.00 80.50 92 GLY A C 1
ATOM 676 O O . GLY A 1 92 ? 8.397 -13.541 1.659 1.00 80.50 92 GLY A O 1
ATOM 677 N N . ASN A 1 93 ? 7.600 -11.893 0.367 1.00 81.56 93 ASN A N 1
ATOM 678 C CA . ASN A 1 93 ? 8.046 -10.825 1.265 1.00 81.56 93 ASN A CA 1
ATOM 679 C C . ASN A 1 93 ? 7.063 -10.629 2.433 1.00 81.56 93 ASN A C 1
ATOM 681 O O . ASN A 1 93 ? 6.133 -9.820 2.379 1.00 81.56 93 ASN A O 1
ATOM 685 N N . GLY A 1 94 ? 7.289 -11.374 3.517 1.00 79.31 94 GLY A N 1
ATOM 686 C CA . GLY A 1 94 ? 6.436 -11.349 4.706 1.00 79.31 94 GLY A CA 1
ATOM 687 C C . GLY A 1 94 ? 6.299 -9.968 5.354 1.00 79.31 94 GLY A C 1
ATOM 688 O O . GLY A 1 94 ? 5.210 -9.628 5.812 1.00 79.31 94 GLY A O 1
ATOM 689 N N . PHE A 1 95 ? 7.361 -9.158 5.369 1.00 81.94 95 PHE A N 1
ATOM 690 C CA . PHE A 1 95 ? 7.320 -7.810 5.936 1.00 81.94 95 PHE A CA 1
ATOM 691 C C . PHE A 1 95 ? 6.422 -6.871 5.123 1.00 81.94 95 PHE A C 1
ATOM 693 O O . PHE A 1 95 ? 5.526 -6.241 5.687 1.00 81.94 95 PHE A O 1
ATOM 700 N N . ALA A 1 96 ? 6.595 -6.838 3.801 1.00 84.69 96 ALA A N 1
ATOM 701 C CA . ALA A 1 96 ? 5.775 -6.003 2.929 1.00 84.69 96 ALA A CA 1
ATOM 702 C C . ALA A 1 96 ? 4.285 -6.373 3.013 1.00 84.69 96 ALA A C 1
ATOM 704 O O . ALA A 1 96 ? 3.423 -5.494 3.007 1.00 84.69 96 ALA A O 1
ATOM 705 N N . LEU A 1 97 ? 3.965 -7.662 3.167 1.00 88.31 97 LEU A N 1
ATOM 706 C CA . LEU A 1 97 ? 2.586 -8.117 3.367 1.00 88.31 97 LEU A CA 1
ATOM 707 C C . LEU A 1 97 ? 1.960 -7.567 4.657 1.00 88.31 97 LEU A C 1
ATOM 709 O O . LEU A 1 97 ? 0.768 -7.258 4.670 1.00 88.31 97 LEU A O 1
ATOM 713 N N . VAL A 1 98 ? 2.738 -7.390 5.732 1.00 89.12 98 VAL A N 1
ATOM 714 C CA . VAL A 1 98 ? 2.234 -6.748 6.959 1.00 89.12 98 VAL A CA 1
ATOM 715 C C . VAL A 1 98 ? 1.841 -5.304 6.682 1.00 89.12 98 VAL A C 1
ATOM 717 O O . VAL A 1 98 ? 0.735 -4.898 7.040 1.00 89.12 98 VAL A O 1
ATOM 720 N N . GLU A 1 99 ? 2.717 -4.537 6.034 1.00 89.31 99 GLU A N 1
ATOM 721 C CA . GLU A 1 99 ? 2.463 -3.124 5.733 1.00 89.31 99 GLU A CA 1
ATOM 722 C C . GLU A 1 99 ? 1.263 -2.948 4.797 1.00 89.31 99 GLU A C 1
ATOM 724 O O . GLU A 1 99 ? 0.412 -2.087 5.033 1.00 89.31 99 GLU A O 1
ATOM 729 N N . LEU A 1 100 ? 1.142 -3.804 3.781 1.00 92.62 100 LEU A N 1
ATOM 730 C CA . LEU A 1 100 ? 0.023 -3.787 2.843 1.00 92.62 100 LEU A CA 1
ATOM 731 C C . LEU A 1 100 ? -1.302 -4.165 3.510 1.00 92.62 100 LEU A C 1
ATOM 733 O O . LEU A 1 100 ? -2.316 -3.508 3.281 1.00 92.62 100 LEU A O 1
ATOM 737 N N . HIS A 1 101 ? -1.320 -5.175 4.379 1.00 92.62 101 HIS A N 1
ATOM 738 C CA . HIS A 1 101 ? -2.534 -5.524 5.116 1.00 92.62 101 HIS A CA 1
ATOM 739 C C . HIS A 1 101 ? -2.901 -4.485 6.184 1.00 92.62 101 HIS A C 1
ATOM 741 O O . HIS A 1 101 ? -4.085 -4.229 6.400 1.00 92.62 101 HIS A O 1
ATOM 747 N N . ALA A 1 102 ? -1.922 -3.832 6.809 1.00 90.88 102 ALA A N 1
ATOM 748 C CA . ALA A 1 102 ? -2.163 -2.684 7.681 1.00 90.88 102 ALA A CA 1
ATOM 749 C C . ALA A 1 102 ? -2.761 -1.497 6.899 1.00 90.88 102 ALA A C 1
ATOM 751 O O . ALA A 1 102 ? -3.657 -0.810 7.394 1.00 90.88 102 ALA A O 1
ATOM 752 N N . LEU A 1 103 ? -2.313 -1.283 5.657 1.00 91.62 103 LEU A N 1
ATOM 753 C CA . LEU A 1 103 ? -2.877 -0.280 4.756 1.00 91.62 103 LEU A CA 1
ATOM 754 C C . LEU A 1 103 ? -4.311 -0.623 4.335 1.00 91.62 103 LEU A C 1
ATOM 756 O O . LEU A 1 103 ? -5.182 0.239 4.407 1.00 91.62 103 LEU A O 1
ATOM 760 N N . ALA A 1 104 ? -4.566 -1.883 3.978 1.00 93.19 104 ALA A N 1
ATOM 761 C CA . ALA A 1 104 ? -5.899 -2.363 3.617 1.00 93.19 104 ALA A CA 1
ATOM 762 C C . ALA A 1 104 ? -6.889 -2.229 4.776 1.00 93.19 104 ALA A C 1
ATOM 764 O O . ALA A 1 104 ? -8.026 -1.832 4.567 1.00 93.19 104 ALA A O 1
ATOM 765 N N . ALA A 1 105 ? -6.452 -2.496 6.011 1.00 91.69 105 ALA A N 1
ATOM 766 C CA . ALA A 1 105 ? -7.282 -2.293 7.194 1.00 91.69 105 ALA A CA 1
ATOM 767 C C . ALA A 1 105 ? -7.731 -0.830 7.333 1.00 91.69 105 ALA A C 1
ATOM 769 O O . ALA A 1 105 ? -8.889 -0.573 7.646 1.00 91.69 105 ALA A O 1
ATOM 770 N N . ARG A 1 106 ? -6.832 0.126 7.063 1.00 90.50 106 ARG A N 1
ATOM 771 C CA . ARG A 1 106 ? -7.163 1.558 7.077 1.00 90.50 106 ARG A CA 1
ATOM 772 C C . ARG A 1 106 ? -8.115 1.943 5.946 1.00 90.50 106 ARG A C 1
ATOM 774 O O . ARG A 1 106 ? -9.006 2.746 6.189 1.00 90.50 106 ARG A O 1
ATOM 781 N N . ALA A 1 107 ? -7.922 1.387 4.751 1.00 90.62 107 ALA A N 1
ATOM 782 C CA . ALA A 1 107 ? -8.796 1.634 3.607 1.00 90.62 107 ALA A CA 1
ATOM 783 C C . ALA A 1 107 ? -10.216 1.113 3.862 1.00 90.62 107 ALA A C 1
ATOM 785 O O . ALA A 1 107 ? -11.158 1.899 3.817 1.00 90.62 107 ALA A O 1
ATOM 786 N N . ALA A 1 108 ? -10.330 -0.150 4.284 1.00 89.38 108 ALA A N 1
ATOM 787 C CA . ALA A 1 108 ? -11.594 -0.768 4.669 1.00 89.38 108 ALA A CA 1
ATOM 788 C C . ALA A 1 108 ? -12.289 0.026 5.783 1.00 89.38 108 ALA A C 1
ATOM 790 O O . ALA A 1 108 ? -13.488 0.265 5.744 1.00 89.38 108 ALA A O 1
ATOM 791 N N . HIS A 1 109 ? -11.534 0.489 6.780 1.00 88.88 109 HIS A N 1
ATOM 792 C CA . HIS A 1 109 ? -12.108 1.302 7.843 1.00 88.88 109 HIS A CA 1
ATOM 793 C C . HIS A 1 109 ? -12.629 2.658 7.338 1.00 88.88 109 HIS A C 1
ATOM 795 O O . HIS A 1 109 ? -13.726 3.068 7.713 1.00 88.88 109 HIS A O 1
ATOM 801 N N . ALA A 1 110 ? -11.876 3.334 6.464 1.00 87.38 110 ALA A N 1
ATOM 802 C CA . ALA A 1 110 ? -12.280 4.604 5.863 1.00 87.38 110 ALA A CA 1
ATOM 803 C C . ALA A 1 110 ? -13.525 4.472 4.965 1.00 87.38 110 ALA A C 1
ATOM 805 O O . ALA A 1 110 ? -14.308 5.414 4.878 1.00 87.38 110 ALA A O 1
ATOM 806 N N . SER A 1 111 ? -13.738 3.308 4.343 1.00 87.12 111 SER A N 1
ATOM 807 C CA . SER A 1 111 ? -14.938 2.986 3.556 1.00 87.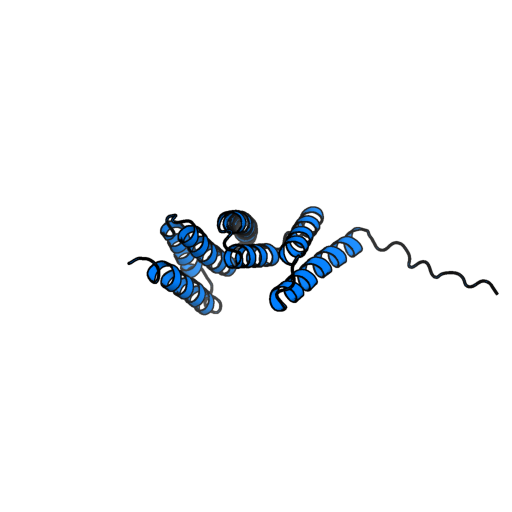12 111 SER A CA 1
ATOM 808 C C . SER A 1 111 ? -16.099 2.416 4.392 1.00 87.12 111 SER A C 1
ATOM 810 O O . SER A 1 111 ? -17.133 2.044 3.837 1.00 87.12 111 SER A O 1
ATOM 812 N N . GLY A 1 112 ? -15.967 2.342 5.725 1.00 86.69 112 GLY A N 1
ATOM 813 C CA . GLY A 1 112 ? -16.987 1.783 6.626 1.00 86.69 112 GLY A CA 1
ATOM 814 C C . GLY A 1 112 ? -17.094 0.252 6.590 1.00 86.69 112 GLY A C 1
ATOM 815 O O . GLY A 1 112 ? -18.025 -0.326 7.154 1.00 86.69 112 GLY A O 1
ATOM 816 N N . GLN A 1 113 ? -16.149 -0.419 5.937 1.00 88.56 113 GLN A N 1
ATOM 817 C CA . GLN A 1 113 ? -16.051 -1.868 5.859 1.00 88.56 113 GLN A CA 1
ATOM 818 C C . GLN A 1 113 ? -15.290 -2.467 7.055 1.00 88.56 113 GLN A C 1
ATOM 820 O O . GLN A 1 113 ? -14.620 -1.796 7.847 1.00 88.56 113 GLN A O 1
ATOM 825 N N . ALA A 1 114 ? -15.383 -3.790 7.193 1.00 87.81 114 ALA A N 1
ATOM 826 C CA . ALA A 1 114 ? -14.714 -4.526 8.257 1.00 87.81 114 ALA A CA 1
ATOM 827 C C . ALA A 1 114 ? -13.186 -4.550 8.053 1.00 87.81 114 ALA A C 1
ATOM 829 O O . ALA A 1 114 ? -12.674 -5.230 7.165 1.00 87.81 114 ALA A O 1
ATOM 830 N N . ALA A 1 115 ? -12.436 -3.879 8.930 1.00 89.56 115 ALA A N 1
ATOM 831 C CA . ALA A 1 115 ? -10.968 -3.890 8.930 1.00 89.56 115 ALA A C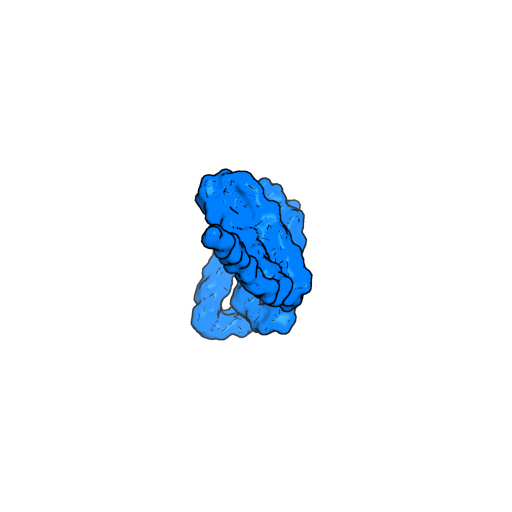A 1
ATOM 832 C C . ALA A 1 115 ? -10.355 -5.175 9.533 1.00 89.56 115 ALA A C 1
ATOM 834 O O . ALA A 1 115 ? -9.188 -5.503 9.295 1.00 89.56 115 ALA A O 1
ATOM 835 N N . GLN A 1 116 ? -11.133 -5.930 10.318 1.00 88.25 116 GLN A N 1
ATOM 836 C CA . GLN A 1 116 ? -10.694 -7.126 11.050 1.00 88.25 116 GLN A CA 1
ATOM 837 C C . GLN A 1 116 ? -10.030 -8.206 10.173 1.00 88.25 116 GLN A C 1
ATOM 839 O O . GLN A 1 116 ? -9.005 -8.742 10.605 1.00 88.25 116 GLN A O 1
ATOM 844 N N . PRO A 1 117 ? -10.523 -8.528 8.959 1.00 90.75 117 PRO A N 1
ATOM 845 C CA . PRO A 1 117 ? -9.897 -9.529 8.097 1.00 90.75 117 PRO A CA 1
ATOM 846 C C . PRO A 1 117 ? -8.476 -9.124 7.696 1.00 90.75 117 PRO A C 1
ATOM 848 O O . PRO A 1 117 ? -7.562 -9.949 7.696 1.00 90.75 117 PRO A O 1
ATOM 851 N N . HIS A 1 118 ? -8.265 -7.842 7.394 1.00 90.88 118 HIS A N 1
ATOM 852 C CA . HIS A 1 118 ? -6.955 -7.314 7.025 1.00 90.88 118 HIS A CA 1
ATOM 853 C C . HIS A 1 118 ? -6.006 -7.273 8.226 1.00 90.88 118 HIS A C 1
ATOM 855 O O . HIS A 1 118 ? -4.866 -7.722 8.124 1.00 90.88 118 HIS A O 1
ATOM 861 N N . LEU A 1 119 ? -6.493 -6.863 9.400 1.00 88.25 119 LEU A N 1
ATOM 862 C CA . LEU A 1 119 ? -5.711 -6.899 10.641 1.00 88.25 119 LEU A CA 1
ATOM 863 C C . LEU A 1 119 ? -5.303 -8.327 11.039 1.00 88.25 119 LEU A C 1
ATOM 865 O O . LEU A 1 119 ? -4.196 -8.540 11.538 1.00 88.25 119 LEU A O 1
ATOM 869 N N . ALA A 1 120 ? -6.170 -9.318 10.816 1.00 90.06 120 ALA A N 1
ATOM 870 C CA . ALA A 1 120 ? -5.853 -10.724 11.058 1.00 90.06 120 ALA A CA 1
ATOM 871 C C . ALA A 1 120 ? -4.741 -11.223 10.121 1.00 90.06 120 ALA A C 1
ATOM 873 O O . ALA A 1 120 ? -3.781 -11.843 10.584 1.00 90.06 120 ALA A O 1
ATOM 874 N N . ARG A 1 121 ? -4.819 -10.892 8.825 1.00 90.69 121 ARG A N 1
ATOM 875 C CA . ARG A 1 121 ? -3.768 -11.221 7.849 1.00 90.69 121 ARG A CA 1
ATOM 876 C C . ARG A 1 121 ? -2.441 -10.530 8.175 1.00 90.69 121 ARG A C 1
ATOM 878 O O . ARG A 1 121 ? -1.405 -11.189 8.158 1.00 90.69 121 ARG A O 1
ATOM 885 N N . ALA A 1 122 ? -2.471 -9.256 8.576 1.00 88.75 122 ALA A N 1
ATOM 886 C CA . ALA A 1 122 ? -1.284 -8.521 9.022 1.00 88.75 122 ALA A CA 1
ATOM 887 C C . ALA A 1 122 ? -0.617 -9.186 10.240 1.00 88.75 122 ALA A C 1
ATOM 889 O O . ALA A 1 122 ? 0.595 -9.391 10.247 1.00 88.75 122 ALA A O 1
ATOM 890 N N . ARG A 1 123 ? -1.399 -9.601 11.248 1.00 86.31 123 ARG A N 1
ATOM 891 C CA . ARG A 1 123 ? -0.888 -10.356 12.411 1.00 86.31 123 ARG A CA 1
ATOM 892 C C . ARG A 1 123 ? -0.252 -11.679 12.011 1.00 86.31 123 ARG A C 1
ATOM 894 O O . ARG A 1 123 ? 0.814 -12.028 12.513 1.00 86.31 123 ARG A O 1
ATOM 901 N N . HIS A 1 124 ? -0.907 -12.410 11.116 1.00 86.88 124 HIS A N 1
ATOM 902 C CA . HIS A 1 124 ? -0.414 -13.694 10.643 1.00 86.88 124 HIS A CA 1
ATOM 903 C C . HIS A 1 124 ? 0.913 -13.552 9.882 1.00 86.88 124 HIS A C 1
ATOM 905 O O . HIS A 1 124 ? 1.845 -14.313 10.135 1.00 86.88 124 HIS A O 1
ATOM 911 N N . ALA A 1 125 ? 1.034 -12.542 9.017 1.00 84.81 125 ALA A N 1
ATOM 912 C CA . ALA A 1 125 ? 2.282 -12.227 8.328 1.00 84.81 125 ALA A CA 1
ATOM 913 C C . ALA A 1 125 ? 3.385 -11.789 9.312 1.00 84.81 125 ALA A C 1
ATOM 915 O O . ALA A 1 125 ? 4.504 -12.297 9.243 1.00 84.81 125 ALA A O 1
ATOM 916 N N . ALA A 1 126 ? 3.059 -10.946 10.298 1.00 83.12 126 ALA A N 1
ATOM 917 C CA . ALA A 1 126 ? 4.011 -10.474 11.305 1.00 83.12 126 ALA A CA 1
ATOM 918 C C . ALA A 1 126 ? 4.555 -11.609 12.186 1.00 83.12 126 ALA A C 1
ATOM 920 O O . ALA A 1 126 ? 5.731 -11.603 12.548 1.00 83.12 126 ALA A O 1
ATOM 921 N N . ALA A 1 127 ? 3.730 -12.614 12.497 1.00 81.38 127 ALA A N 1
ATOM 922 C CA . ALA A 1 127 ? 4.157 -13.794 13.248 1.00 81.38 127 ALA A CA 1
ATOM 923 C C . ALA A 1 127 ? 5.223 -14.626 12.511 1.00 81.38 127 ALA A C 1
ATOM 925 O O . ALA A 1 127 ? 6.000 -15.323 13.164 1.00 81.38 127 ALA A O 1
ATOM 926 N N . ARG A 1 128 ? 5.275 -14.533 11.174 1.00 77.38 128 ARG A N 1
ATOM 927 C CA . ARG A 1 128 ? 6.231 -15.243 10.311 1.00 77.38 128 ARG A CA 1
ATOM 928 C C . ARG A 1 128 ? 7.427 -14.396 9.872 1.00 77.38 128 ARG A C 1
ATOM 930 O O . ARG A 1 128 ? 8.336 -14.934 9.249 1.00 77.38 128 ARG A O 1
ATOM 937 N N . ALA A 1 129 ? 7.435 -13.096 10.167 1.00 75.12 129 ALA A N 1
ATOM 938 C CA . ALA A 1 129 ? 8.535 -12.211 9.798 1.00 75.12 129 ALA A CA 1
ATOM 939 C C . ALA A 1 129 ? 9.800 -12.512 10.624 1.00 75.12 129 ALA A C 1
ATOM 941 O O . ALA A 1 129 ? 9.727 -12.790 11.827 1.00 75.12 129 ALA A O 1
ATOM 942 N N . ALA A 1 130 ? 10.968 -12.426 9.984 1.00 72.94 130 ALA A N 1
ATOM 943 C CA . ALA A 1 130 ? 12.256 -12.617 10.643 1.00 72.94 130 ALA A CA 1
ATOM 944 C C . ALA A 1 130 ? 12.549 -11.499 11.667 1.00 72.94 130 ALA A C 1
ATOM 946 O O . ALA A 1 130 ? 12.045 -10.377 11.578 1.00 72.94 130 ALA A O 1
ATOM 947 N N . LEU A 1 131 ? 13.398 -11.805 12.6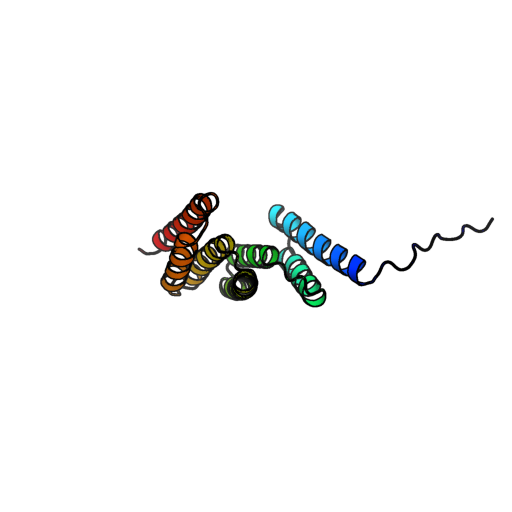53 1.00 57.25 131 LEU A N 1
ATOM 948 C CA . LEU A 1 131 ? 13.629 -10.986 13.851 1.00 57.25 131 LEU A CA 1
ATOM 949 C C . LEU A 1 131 ? 14.131 -9.533 13.645 1.00 57.25 131 LEU A C 1
ATOM 951 O O . LEU A 1 131 ? 13.822 -8.730 14.524 1.00 57.25 131 LEU A O 1
ATOM 955 N N . PRO A 1 132 ? 14.793 -9.109 12.545 1.00 66.62 132 PRO A N 1
ATOM 956 C CA . PRO A 1 132 ? 15.057 -7.678 12.334 1.00 66.62 132 PRO A CA 1
ATOM 957 C C . PRO A 1 132 ? 13.856 -6.906 11.749 1.00 66.62 132 PRO A C 1
ATOM 959 O O . PRO A 1 132 ? 13.738 -5.699 11.957 1.00 66.62 132 PRO A O 1
ATOM 962 N N . GLU A 1 133 ? 12.935 -7.578 11.054 1.00 69.81 133 GLU A N 1
ATOM 963 C CA . GLU A 1 133 ? 11.772 -6.954 10.398 1.00 69.81 133 GLU A CA 1
ATOM 964 C C . GLU A 1 133 ? 10.527 -6.942 11.294 1.00 69.81 133 GLU A C 1
ATOM 966 O O . GLU A 1 133 ? 9.630 -6.109 11.137 1.00 69.81 133 GLU A O 1
ATOM 971 N N . ARG A 1 134 ? 10.501 -7.824 12.298 1.00 73.44 134 ARG A N 1
ATOM 972 C CA . ARG A 1 134 ? 9.391 -7.982 13.242 1.00 73.44 134 ARG A CA 1
ATOM 973 C C . ARG A 1 134 ? 9.044 -6.693 13.993 1.00 73.44 134 ARG A C 1
ATOM 975 O O . ARG A 1 134 ? 7.864 -6.401 14.164 1.00 73.44 134 ARG A O 1
ATOM 982 N N . SER A 1 135 ? 10.034 -5.898 14.401 1.00 77.62 135 SER A N 1
ATOM 983 C CA . SER A 1 135 ? 9.792 -4.633 15.117 1.00 77.62 135 SER A CA 1
ATOM 984 C C . SER A 1 135 ? 9.092 -3.590 14.240 1.00 77.62 135 SER A C 1
ATOM 986 O O . SER A 1 135 ? 8.165 -2.922 14.694 1.00 77.62 135 SER A O 1
ATOM 988 N N . ARG A 1 136 ? 9.479 -3.482 12.962 1.00 76.31 136 ARG A N 1
ATOM 989 C CA . ARG A 1 136 ? 8.809 -2.592 11.999 1.00 76.31 136 ARG A CA 1
ATOM 990 C C . ARG A 1 136 ? 7.404 -3.090 11.660 1.00 76.31 136 ARG A C 1
ATOM 992 O O . ARG A 1 136 ? 6.471 -2.295 11.624 1.00 76.31 136 ARG A O 1
ATOM 999 N N . ALA A 1 137 ? 7.243 -4.402 11.484 1.00 78.31 137 ALA A N 1
ATOM 1000 C CA . ALA A 1 137 ? 5.947 -5.029 11.228 1.00 78.31 137 ALA A CA 1
ATOM 1001 C C . ALA A 1 137 ? 4.957 -4.771 12.377 1.00 78.31 137 ALA A C 1
ATOM 1003 O O . ALA A 1 137 ? 3.799 -4.422 12.149 1.00 78.31 137 ALA A O 1
ATOM 1004 N N . MET A 1 138 ? 5.431 -4.892 13.619 1.00 79.94 138 MET A N 1
ATOM 1005 C CA . MET A 1 138 ? 4.655 -4.588 14.822 1.00 79.94 138 MET A CA 1
ATOM 1006 C C . MET A 1 138 ? 4.219 -3.119 14.868 1.00 79.94 138 MET A C 1
ATOM 1008 O O . MET A 1 138 ? 3.057 -2.853 15.159 1.00 79.94 138 MET A O 1
ATOM 1012 N N . LEU A 1 139 ? 5.108 -2.177 14.531 1.00 83.12 139 LEU A N 1
ATOM 1013 C CA . LEU A 1 139 ? 4.776 -0.748 14.492 1.00 83.12 139 LEU A CA 1
ATOM 1014 C C . LEU A 1 139 ? 3.701 -0.428 13.439 1.00 83.12 139 LEU A C 1
ATOM 1016 O O . LEU A 1 139 ? 2.759 0.316 13.718 1.00 83.12 139 LEU A O 1
ATOM 1020 N N . ALA A 1 140 ? 3.816 -1.004 12.238 1.00 80.94 140 ALA A N 1
ATOM 1021 C CA . ALA A 1 140 ? 2.827 -0.825 11.175 1.00 80.94 140 ALA A CA 1
ATOM 1022 C C . ALA A 1 140 ? 1.444 -1.357 11.594 1.00 80.94 140 ALA A C 1
ATOM 1024 O O . ALA A 1 140 ? 0.425 -0.690 11.389 1.00 80.94 140 ALA A O 1
ATOM 1025 N N . LEU A 1 141 ? 1.415 -2.531 12.232 1.00 82.88 141 LEU A N 1
ATOM 1026 C CA . LEU A 1 141 ? 0.194 -3.125 12.768 1.00 82.88 141 LEU A CA 1
ATOM 1027 C C . LEU A 1 141 ? -0.419 -2.272 13.888 1.00 82.88 141 LEU A C 1
ATOM 1029 O O . LEU A 1 141 ? -1.628 -2.048 13.879 1.00 82.88 141 LEU A O 1
ATOM 1033 N N . ASP A 1 142 ? 0.388 -1.791 14.832 1.00 86.06 142 ASP A N 1
ATOM 1034 C CA . ASP A 1 142 ? -0.080 -0.968 15.953 1.00 86.06 142 ASP A CA 1
ATOM 1035 C C . ASP A 1 142 ? -0.667 0.370 15.479 1.00 86.06 142 ASP A C 1
ATOM 1037 O O . ASP A 1 142 ? -1.749 0.784 15.905 1.00 86.06 142 ASP A O 1
ATOM 1041 N N . THR A 1 143 ? -0.027 0.983 14.483 1.00 84.69 143 THR A N 1
ATOM 1042 C CA . THR A 1 143 ? -0.530 2.195 13.825 1.00 84.69 143 THR A CA 1
ATOM 1043 C C . THR A 1 143 ? -1.899 1.951 13.183 1.00 84.69 143 THR A C 1
ATOM 1045 O O . THR A 1 143 ? -2.815 2.761 13.336 1.00 84.69 143 THR A O 1
ATOM 1048 N N . ALA A 1 144 ? -2.074 0.825 12.482 1.00 82.75 144 ALA A N 1
ATOM 1049 C CA . ALA A 1 144 ? -3.358 0.475 11.876 1.00 82.75 144 ALA A CA 1
ATOM 1050 C C . ALA A 1 144 ? -4.435 0.163 12.924 1.00 82.75 144 ALA A C 1
ATOM 1052 O O . ALA A 1 144 ? -5.574 0.600 12.770 1.00 82.75 144 ALA A O 1
ATOM 1053 N N . LEU A 1 145 ? -4.083 -0.542 14.003 1.00 84.31 145 LEU A N 1
ATOM 1054 C CA . LEU A 1 145 ? -4.998 -0.813 15.114 1.00 84.31 145 LEU A CA 1
ATOM 1055 C C . LEU A 1 145 ? -5.471 0.476 15.780 1.00 84.31 145 LEU A C 1
ATOM 1057 O O . LEU A 1 145 ? -6.660 0.607 16.060 1.00 84.31 145 LEU A O 1
ATOM 1061 N N . THR A 1 146 ? -4.564 1.425 15.997 1.00 84.62 146 THR A N 1
ATOM 1062 C CA . THR A 1 146 ? -4.890 2.733 16.569 1.00 84.62 146 THR A CA 1
ATOM 1063 C C . THR A 1 146 ? -5.822 3.513 15.647 1.00 84.62 146 THR A C 1
ATOM 1065 O O . THR A 1 146 ? -6.859 3.988 16.101 1.00 84.62 146 THR A O 1
ATOM 1068 N N . ALA A 1 147 ? -5.526 3.560 14.345 1.00 80.19 147 ALA A N 1
ATOM 1069 C CA . ALA A 1 147 ? -6.378 4.227 13.360 1.00 80.19 147 ALA A CA 1
ATOM 1070 C C . ALA A 1 147 ? -7.794 3.625 13.290 1.00 80.19 147 ALA A C 1
ATOM 1072 O O . ALA A 1 147 ? -8.765 4.369 13.226 1.00 80.19 147 ALA A O 1
ATOM 1073 N N . CYS A 1 148 ? -7.922 2.295 13.356 1.00 78.75 148 CYS A N 1
ATOM 1074 C CA . CYS A 1 148 ? -9.225 1.621 13.317 1.00 78.75 148 CYS A CA 1
ATOM 1075 C C . CYS A 1 148 ? -9.998 1.708 14.647 1.00 78.75 148 CYS A C 1
ATOM 1077 O O . CYS A 1 148 ? -11.207 1.495 14.661 1.00 78.75 148 CYS A O 1
ATOM 1079 N N . ARG A 1 149 ? -9.314 1.962 15.775 1.00 77.31 149 ARG A N 1
ATOM 1080 C CA . ARG A 1 149 ? -9.936 2.137 17.102 1.00 77.31 149 ARG A CA 1
ATOM 1081 C C . ARG A 1 149 ? -10.366 3.576 17.358 1.00 77.31 149 ARG A C 1
ATOM 1083 O O . ARG A 1 149 ? -11.416 3.778 17.940 1.00 77.31 149 ARG A O 1
ATOM 1090 N N . ALA A 1 150 ? -9.583 4.561 16.921 1.00 59.34 150 ALA A N 1
ATOM 1091 C CA . ALA A 1 150 ? -9.834 5.978 17.194 1.00 59.34 150 ALA A CA 1
ATOM 1092 C C . ALA A 1 150 ? -11.122 6.534 16.552 1.00 59.34 150 ALA A C 1
ATOM 1094 O O . ALA A 1 150 ? -11.549 7.630 16.896 1.00 59.34 150 ALA A O 1
ATOM 1095 N N . VAL A 1 151 ? -11.723 5.799 15.616 1.00 51.28 151 VAL A N 1
ATOM 1096 C CA . VAL A 1 151 ? -12.905 6.217 14.843 1.00 51.28 151 VAL A CA 1
ATOM 1097 C C . VAL A 1 151 ? -14.115 5.297 15.110 1.00 51.28 151 VAL A C 1
ATOM 1099 O O . VAL A 1 151 ? -15.220 5.556 14.640 1.00 51.28 151 VAL A O 1
ATOM 1102 N N . GLY A 1 152 ? -13.950 4.255 15.933 1.00 46.09 152 GLY A N 1
ATOM 1103 C CA . GLY A 1 152 ? -15.062 3.512 16.525 1.00 46.09 152 GLY A CA 1
ATOM 1104 C C . GLY A 1 152 ? -15.342 4.035 17.931 1.00 46.09 152 GLY A C 1
ATOM 1105 O O . GLY A 1 152 ? -14.568 3.714 18.822 1.00 46.09 152 GLY A O 1
ATOM 1106 N N . VAL A 1 153 ? -16.403 4.844 18.057 1.00 38.81 153 VAL A N 1
ATOM 1107 C CA . VAL A 1 153 ? -17.121 5.304 19.276 1.00 38.81 153 VAL A CA 1
ATOM 1108 C C . VAL A 1 153 ? -16.512 4.896 20.621 1.00 38.81 153 VAL A C 1
ATOM 1110 O O . VAL A 1 153 ? -16.552 3.688 20.949 1.00 38.81 153 VAL A O 1
#

Foldseek 3Di:
DDDPDPPPPDDPVLVVLLVQLVVLQVVLVVCVVVVHPCSLVSLVSSQVSCVVSVNRDLVSLCVSLVVCVVVLNLPSSLVSLVVSCVVCVVVVPLLVLLLSLLSNLLSCLSVVHHSVVSLVSSVVSLVVDDDVSNVVSVVSSVVSVCSSVVPDD

Radius of gyration: 18.95 Å; chains: 1; bounding box: 49×38×61 Å